Protein AF-A0A920UEZ0-F1 (afdb_monomer_lite)

Structure (mmCIF, N/CA/C/O backbone):
data_AF-A0A920UEZ0-F1
#
_entry.id   AF-A0A920UEZ0-F1
#
loop_
_atom_site.group_PDB
_atom_site.id
_atom_site.type_symbol
_atom_site.label_atom_id
_atom_site.label_alt_id
_atom_site.label_comp_id
_atom_site.label_asym_id
_atom_site.label_entity_id
_atom_site.label_seq_id
_atom_site.pdbx_PDB_ins_code
_atom_site.Cartn_x
_atom_site.Cartn_y
_atom_site.Cartn_z
_atom_site.occupancy
_atom_site.B_iso_or_equiv
_atom_site.auth_seq_id
_atom_site.auth_comp_id
_atom_site.auth_asym_id
_atom_site.auth_atom_id
_atom_site.pdbx_PDB_model_num
ATOM 1 N N . MET A 1 1 ? -2.847 -7.565 4.046 1.00 73.56 1 MET A N 1
ATOM 2 C CA . MET A 1 1 ? -3.135 -6.123 3.914 1.00 73.56 1 MET A CA 1
ATOM 3 C C . MET A 1 1 ? -4.635 -5.971 3.961 1.00 73.56 1 MET A C 1
ATOM 5 O O . MET A 1 1 ? -5.312 -6.757 3.308 1.00 73.56 1 MET A O 1
ATOM 9 N N . ASP A 1 2 ? -5.127 -5.052 4.782 1.00 83.12 2 ASP A N 1
ATOM 10 C CA . ASP A 1 2 ? -6.558 -4.909 5.049 1.00 83.12 2 ASP A CA 1
ATOM 11 C C . ASP A 1 2 ? -7.219 -4.121 3.913 1.00 83.12 2 ASP A C 1
ATOM 13 O O . ASP A 1 2 ? -6.635 -3.172 3.385 1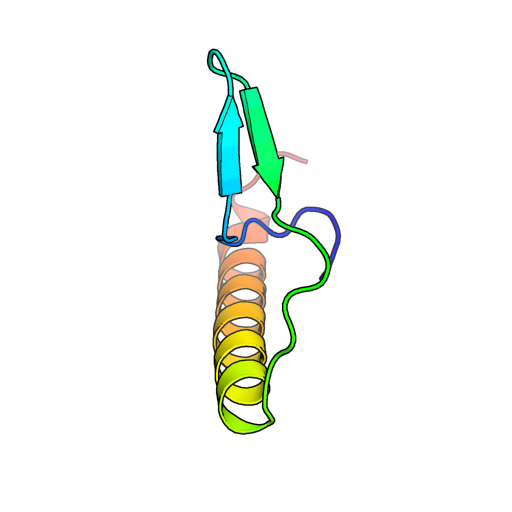.00 83.12 2 ASP A O 1
ATOM 17 N N . GLU A 1 3 ? -8.439 -4.499 3.541 1.00 85.12 3 GLU A N 1
ATOM 18 C CA . GLU A 1 3 ? -9.216 -3.760 2.549 1.00 85.12 3 GLU A CA 1
ATOM 19 C C . GLU A 1 3 ? -9.490 -2.324 3.035 1.00 85.12 3 GLU A C 1
ATOM 21 O O . GLU A 1 3 ? -9.719 -2.078 4.223 1.00 85.12 3 GLU A O 1
ATOM 26 N N . GLY A 1 4 ? -9.397 -1.353 2.122 1.00 88.69 4 GLY A N 1
ATOM 27 C CA . GLY A 1 4 ? -9.574 0.070 2.431 1.00 88.69 4 GLY A CA 1
ATOM 28 C C . GLY A 1 4 ? -8.380 0.756 3.109 1.00 88.69 4 GLY A C 1
ATOM 29 O O . GLY A 1 4 ? -8.453 1.954 3.372 1.00 88.69 4 GLY A O 1
ATOM 30 N N . LEU A 1 5 ? -7.276 0.050 3.386 1.00 93.56 5 LEU A N 1
ATOM 31 C CA . LEU A 1 5 ? -6.034 0.677 3.850 1.00 93.56 5 LEU A CA 1
ATOM 32 C C . LEU A 1 5 ? -5.195 1.144 2.653 1.00 93.56 5 LEU A C 1
ATOM 34 O O . LEU A 1 5 ? -4.795 0.339 1.812 1.00 93.56 5 LEU A O 1
ATOM 38 N N . ILE A 1 6 ? -4.897 2.441 2.588 1.00 94.00 6 ILE A N 1
ATOM 39 C CA . ILE A 1 6 ? -4.000 2.995 1.570 1.00 94.00 6 ILE A CA 1
ATOM 40 C C . ILE A 1 6 ? -2.560 2.814 2.051 1.00 94.00 6 ILE A C 1
ATOM 42 O O . ILE A 1 6 ? -2.182 3.335 3.094 1.00 94.00 6 ILE A O 1
ATOM 46 N N . SER A 1 7 ? -1.752 2.087 1.282 1.00 95.56 7 SER A N 1
ATOM 47 C CA . SER A 1 7 ? -0.323 1.900 1.538 1.00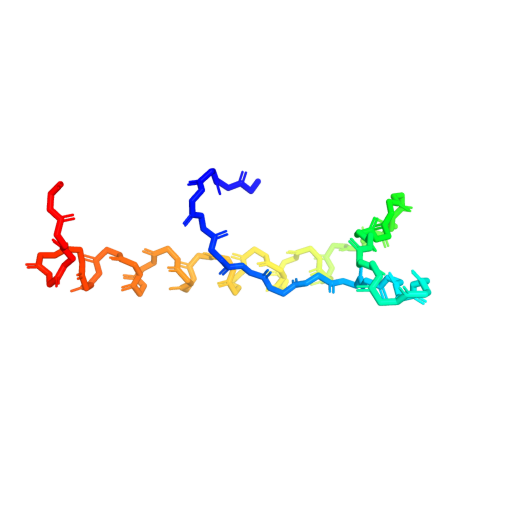 95.56 7 SER A CA 1
ATOM 48 C C . SER A 1 7 ? 0.454 1.922 0.223 1.00 95.56 7 SER A C 1
ATOM 50 O O . SER A 1 7 ? -0.099 1.628 -0.839 1.00 95.56 7 SER A O 1
ATOM 52 N N . SER A 1 8 ? 1.728 2.303 0.279 1.00 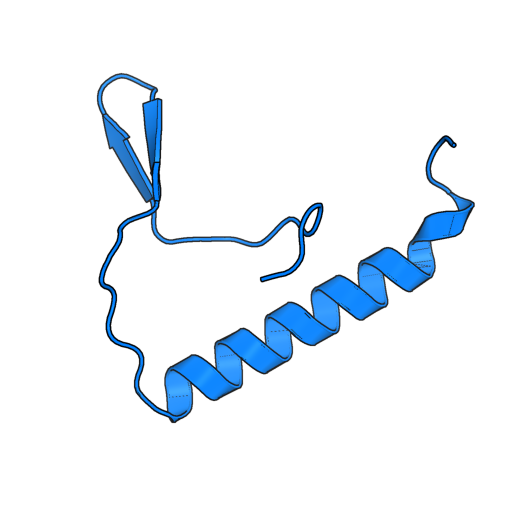95.06 8 SER A N 1
ATOM 53 C CA . SER A 1 8 ? 2.593 2.374 -0.900 1.00 95.06 8 SER A CA 1
ATOM 54 C C . SER A 1 8 ? 3.103 0.987 -1.299 1.00 95.06 8 SER A C 1
ATOM 56 O O . SER A 1 8 ? 3.437 0.169 -0.445 1.00 95.06 8 SER A O 1
ATOM 58 N N . PHE A 1 9 ? 3.211 0.740 -2.605 1.00 95.50 9 PHE A N 1
ATOM 59 C CA . PHE A 1 9 ? 3.711 -0.512 -3.173 1.00 95.50 9 PHE A CA 1
ATOM 60 C C . PHE A 1 9 ? 4.712 -0.242 -4.302 1.00 95.50 9 PHE A C 1
ATOM 62 O O . PHE A 1 9 ? 4.627 0.795 -4.968 1.00 95.50 9 PHE A O 1
ATOM 69 N N . PRO A 1 10 ? 5.635 -1.181 -4.588 1.00 95.88 10 PRO A N 1
ATOM 70 C CA . PRO A 1 10 ? 6.385 -1.149 -5.833 1.00 95.88 10 PRO A CA 1
ATOM 71 C C . PRO A 1 10 ? 5.418 -1.343 -7.007 1.00 95.88 10 PRO A C 1
ATOM 73 O O . PRO A 1 10 ? 4.735 -2.364 -7.105 1.00 95.88 10 PRO A O 1
ATOM 76 N N . VAL A 1 11 ? 5.373 -0.365 -7.908 1.00 97.50 11 VAL A N 1
ATOM 77 C CA . VAL A 1 11 ? 4.478 -0.371 -9.071 1.00 97.50 11 VAL A CA 1
ATOM 78 C C . VAL A 1 11 ? 5.254 -0.255 -10.375 1.00 97.50 11 VAL A C 1
ATOM 80 O O . VAL A 1 11 ? 6.317 0.367 -10.438 1.00 97.50 11 VAL A O 1
ATOM 83 N N . ARG A 1 12 ? 4.701 -0.830 -11.443 1.00 97.19 12 ARG A N 1
ATOM 84 C CA . ARG A 1 12 ? 5.130 -0.583 -12.820 1.00 97.19 12 ARG A CA 1
ATOM 85 C C . ARG A 1 12 ? 4.116 0.330 -13.493 1.00 97.19 12 ARG A C 1
ATOM 87 O O . ARG A 1 12 ? 2.929 0.036 -13.464 1.00 97.19 12 ARG A O 1
ATOM 94 N N . ASN A 1 13 ? 4.592 1.406 -14.117 1.00 96.38 13 ASN A N 1
ATOM 95 C CA . ASN A 1 13 ? 3.773 2.218 -15.010 1.00 96.38 13 ASN A CA 1
ATOM 96 C C . ASN A 1 13 ? 3.936 1.710 -16.448 1.00 96.38 13 ASN A C 1
ATOM 98 O O . ASN A 1 13 ? 5.054 1.704 -16.971 1.00 96.38 13 ASN A O 1
ATOM 102 N N . VAL A 1 14 ? 2.842 1.292 -17.079 1.00 94.12 14 VAL A N 1
ATOM 103 C CA . VAL A 1 14 ? 2.799 0.944 -18.502 1.00 94.12 14 VAL A CA 1
ATOM 104 C C . VAL A 1 14 ? 1.689 1.752 -19.155 1.00 94.12 14 VAL A C 1
ATOM 106 O O . VAL A 1 14 ? 0.515 1.555 -18.865 1.00 94.12 14 VAL A O 1
ATOM 109 N N . ALA A 1 15 ? 2.065 2.682 -20.036 1.00 93.56 15 ALA A N 1
ATOM 110 C CA . ALA A 1 15 ? 1.124 3.526 -20.779 1.00 93.56 15 ALA A CA 1
ATOM 111 C C . ALA A 1 15 ? 0.081 4.244 -19.888 1.00 93.56 15 ALA A C 1
ATOM 113 O O . ALA A 1 15 ? -1.084 4.366 -20.259 1.00 93.56 15 ALA A O 1
ATOM 114 N N . GLY A 1 16 ? 0.494 4.717 -18.705 1.00 93.88 16 GLY A N 1
ATOM 115 C CA . GLY A 1 16 ? -0.390 5.415 -17.765 1.00 93.88 16 GLY A CA 1
ATOM 116 C C . GLY A 1 16 ? -1.211 4.497 -16.855 1.00 93.88 16 GLY A C 1
ATOM 117 O O . GLY A 1 16 ? -1.914 5.000 -15.982 1.00 93.88 16 GLY A O 1
ATOM 118 N N . GLN A 1 17 ? -1.100 3.177 -17.013 1.00 95.44 17 GLN A N 1
ATOM 119 C CA . GLN A 1 17 ? -1.660 2.194 -16.087 1.00 95.44 17 GLN A CA 1
ATOM 120 C C . GLN A 1 17 ? -0.609 1.787 -15.055 1.00 95.44 17 GLN A C 1
ATOM 122 O O . GLN A 1 17 ? 0.575 1.699 -15.381 1.00 95.44 17 GLN A O 1
ATOM 127 N N . PHE A 1 18 ? -1.038 1.561 -13.813 1.00 95.75 18 PHE A N 1
ATOM 128 C CA . PHE A 1 18 ? -0.171 1.133 -12.720 1.00 95.75 18 PHE A CA 1
ATOM 129 C C . PHE A 1 18 ? -0.537 -0.277 -12.271 1.00 95.75 18 PHE A C 1
ATOM 131 O O . PHE A 1 18 ? -1.676 -0.519 -11.879 1.00 95.75 18 PHE A O 1
ATOM 138 N N . ASP A 1 19 ? 0.456 -1.161 -12.246 1.00 96.25 19 ASP A N 1
ATOM 139 C CA . ASP A 1 19 ? 0.327 -2.521 -11.728 1.00 96.25 19 ASP A CA 1
ATOM 140 C C . ASP A 1 19 ? 1.285 -2.732 -10.557 1.00 96.25 19 ASP A C 1
ATOM 142 O O . ASP A 1 19 ? 2.474 -2.406 -10.646 1.00 96.25 19 ASP A O 1
ATOM 146 N N . ILE A 1 20 ? 0.788 -3.310 -9.461 1.00 95.94 20 ILE A N 1
ATOM 147 C CA . ILE A 1 20 ? 1.638 -3.712 -8.335 1.00 95.94 20 ILE A CA 1
ATOM 148 C C . ILE A 1 20 ? 2.526 -4.873 -8.779 1.00 95.94 20 ILE A C 1
ATOM 150 O O . ILE A 1 20 ? 2.042 -5.892 -9.282 1.00 95.94 20 ILE A O 1
ATOM 154 N N . VAL A 1 21 ? 3.829 -4.743 -8.540 1.00 96.88 21 VAL A N 1
ATOM 155 C CA . VAL A 1 21 ? 4.797 -5.806 -8.813 1.00 96.88 21 VAL A CA 1
ATOM 156 C C . VAL A 1 21 ? 4.541 -6.981 -7.869 1.00 96.88 21 VAL A C 1
ATOM 158 O O . VAL A 1 21 ? 4.656 -6.857 -6.653 1.00 96.88 21 VAL A O 1
ATOM 161 N N . GLN A 1 22 ? 4.202 -8.134 -8.444 1.00 95.75 22 GLN A N 1
ATOM 162 C CA . GLN A 1 22 ? 3.936 -9.370 -7.707 1.00 95.75 22 GLN A CA 1
ATOM 163 C C . GLN A 1 22 ? 5.217 -10.181 -7.471 1.00 95.75 22 GLN A C 1
ATOM 165 O O . GLN A 1 22 ? 6.194 -10.049 -8.207 1.00 95.75 22 GLN A O 1
ATOM 170 N N . GLY A 1 23 ? 5.193 -11.068 -6.471 1.00 95.06 23 GLY A N 1
ATOM 171 C CA . GLY A 1 23 ? 6.273 -12.035 -6.228 1.00 95.06 23 GLY A CA 1
ATOM 172 C C . GLY A 1 23 ? 7.548 -11.447 -5.615 1.00 95.06 23 GLY A C 1
ATOM 173 O O . GLY A 1 23 ? 8.603 -12.072 -5.699 1.00 95.06 23 GLY A O 1
ATOM 174 N N . VAL A 1 24 ? 7.470 -10.262 -5.000 1.00 94.56 24 VAL A N 1
ATOM 175 C CA . VAL A 1 24 ? 8.593 -9.675 -4.259 1.00 94.56 24 VAL A CA 1
ATOM 176 C C . VAL A 1 24 ? 8.853 -10.510 -3.007 1.00 94.56 24 VAL A C 1
ATOM 178 O O . VAL A 1 24 ? 7.995 -10.618 -2.133 1.00 94.56 24 VAL A O 1
ATOM 181 N N . GLN A 1 25 ? 10.039 -11.108 -2.923 1.00 95.88 25 GLN A N 1
ATOM 182 C CA . GLN A 1 25 ? 10.481 -11.799 -1.717 1.00 95.88 25 GLN A CA 1
ATOM 183 C C . GLN A 1 25 ? 10.967 -10.772 -0.698 1.00 95.88 25 GLN A C 1
ATOM 185 O O . GLN A 1 25 ? 11.818 -9.941 -1.009 1.00 95.88 25 GLN A O 1
ATOM 190 N N . LEU A 1 26 ? 10.424 -10.844 0.514 1.00 95.69 26 LEU A N 1
ATOM 191 C CA . LEU A 1 26 ? 10.837 -10.017 1.639 1.00 95.69 26 LEU A CA 1
ATOM 192 C C . LEU A 1 26 ? 11.600 -10.886 2.633 1.00 95.69 26 LEU A C 1
ATOM 194 O O . LEU A 1 26 ? 11.151 -11.974 2.995 1.00 95.69 26 LEU A O 1
ATOM 198 N N . ASP A 1 27 ? 12.755 -10.400 3.074 1.00 97.69 27 ASP A N 1
ATOM 199 C CA . ASP A 1 27 ? 13.431 -10.975 4.230 1.00 97.69 27 ASP A CA 1
ATOM 200 C C . ASP A 1 27 ? 12.743 -10.544 5.538 1.00 97.69 27 ASP A C 1
ATOM 202 O O . ASP A 1 27 ? 11.859 -9.683 5.560 1.00 97.69 27 ASP A O 1
ATOM 206 N N . ALA A 1 28 ? 13.152 -11.150 6.656 1.00 98.19 28 ALA A N 1
ATOM 207 C CA . ALA A 1 28 ? 12.553 -10.875 7.961 1.00 98.19 28 ALA A CA 1
ATOM 208 C C . ALA A 1 28 ? 12.701 -9.404 8.392 1.00 98.19 28 ALA A C 1
ATOM 210 O O . ALA A 1 28 ? 11.822 -8.863 9.062 1.00 98.19 28 ALA A O 1
ATOM 211 N N . PHE A 1 29 ? 13.795 -8.745 7.997 1.00 97.75 29 PHE A N 1
ATOM 212 C CA . PHE A 1 29 ? 14.021 -7.335 8.305 1.00 97.75 29 PHE A CA 1
ATOM 213 C C . PHE A 1 29 ? 13.028 -6.437 7.556 1.00 97.75 29 PHE A C 1
ATOM 215 O O . PHE A 1 29 ? 12.381 -5.580 8.161 1.00 97.75 29 PHE A O 1
ATOM 222 N N . SER A 1 30 ? 12.874 -6.668 6.255 1.00 97.06 30 SER A N 1
ATOM 223 C CA . SER A 1 30 ? 11.980 -5.914 5.378 1.00 97.06 30 SER A CA 1
ATOM 224 C C . SER A 1 30 ? 10.519 -6.144 5.750 1.00 97.06 30 SER A C 1
ATOM 226 O O . SER A 1 30 ? 9.752 -5.184 5.823 1.00 97.06 30 SER A O 1
ATOM 228 N N . GLN A 1 31 ? 10.145 -7.389 6.063 1.00 96.94 31 GLN A N 1
ATOM 229 C CA . GLN A 1 31 ? 8.804 -7.723 6.541 1.00 96.94 31 GLN A CA 1
ATOM 230 C C . GLN A 1 31 ? 8.487 -6.991 7.850 1.00 96.94 31 GLN A C 1
ATOM 232 O O . GLN A 1 31 ? 7.448 -6.346 7.944 1.00 96.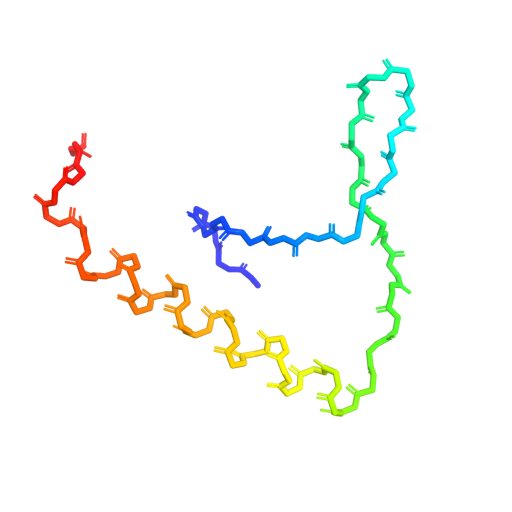94 31 GLN A O 1
ATOM 237 N N . GLY A 1 32 ? 9.408 -6.991 8.821 1.00 98.00 32 GLY A N 1
ATOM 238 C CA . GLY A 1 32 ? 9.198 -6.284 10.087 1.00 98.00 32 GLY A CA 1
ATOM 239 C C . GLY A 1 32 ? 9.025 -4.769 9.919 1.00 98.00 32 GLY A C 1
ATOM 240 O O . GLY A 1 32 ? 8.237 -4.152 10.634 1.00 98.00 32 GLY A O 1
ATOM 241 N N . LYS A 1 33 ? 9.721 -4.153 8.953 1.00 97.94 33 LYS A N 1
ATOM 242 C CA . LYS A 1 33 ? 9.522 -2.735 8.610 1.00 97.94 33 LYS A CA 1
ATOM 243 C C . LYS A 1 33 ? 8.163 -2.486 7.963 1.00 97.94 33 LYS A C 1
ATOM 245 O O . LYS A 1 33 ? 7.492 -1.531 8.344 1.00 97.94 33 LYS A O 1
ATOM 250 N N . LEU A 1 34 ? 7.760 -3.343 7.026 1.00 96.50 34 LEU A N 1
ATOM 251 C CA . LEU A 1 34 ? 6.452 -3.256 6.381 1.00 96.50 34 LEU A CA 1
ATOM 252 C C . LEU A 1 34 ? 5.325 -3.368 7.414 1.00 96.50 34 LEU A C 1
ATOM 254 O O . LEU A 1 34 ? 4.420 -2.539 7.414 1.00 96.50 34 LEU A O 1
ATOM 258 N N . ASP A 1 35 ? 5.415 -4.337 8.324 1.00 96.88 35 ASP A N 1
ATOM 259 C CA . ASP A 1 35 ? 4.416 -4.553 9.374 1.00 96.88 35 ASP A CA 1
ATOM 260 C C . ASP A 1 35 ? 4.296 -3.337 10.303 1.00 96.88 35 ASP A C 1
ATOM 262 O O . ASP A 1 35 ? 3.186 -2.927 10.643 1.00 96.88 35 ASP A O 1
ATOM 266 N N . ALA A 1 36 ? 5.423 -2.716 10.670 1.00 98.00 36 ALA A N 1
ATOM 267 C CA . ALA A 1 36 ? 5.429 -1.509 11.494 1.00 98.00 36 ALA A CA 1
ATOM 268 C C . ALA A 1 36 ? 4.697 -0.340 10.812 1.00 98.00 36 ALA A C 1
ATOM 270 O O . ALA A 1 36 ? 3.809 0.255 11.417 1.00 98.00 36 ALA A O 1
ATOM 271 N N . THR A 1 37 ? 5.009 -0.055 9.543 1.00 97.38 37 THR A N 1
ATOM 272 C CA . THR A 1 37 ? 4.350 1.025 8.786 1.00 97.38 37 THR A CA 1
ATOM 273 C C . THR A 1 37 ? 2.869 0.736 8.542 1.00 97.38 37 THR A C 1
ATOM 275 O O . THR A 1 37 ? 2.035 1.633 8.591 1.00 97.38 37 THR A O 1
ATOM 278 N N . VAL A 1 38 ? 2.503 -0.522 8.299 1.00 96.81 38 VAL A N 1
ATOM 279 C CA . VAL A 1 38 ? 1.097 -0.913 8.130 1.00 96.81 38 VAL A CA 1
ATOM 280 C C . VAL A 1 38 ? 0.305 -0.714 9.415 1.00 96.81 38 VAL A C 1
ATOM 282 O O . VAL A 1 38 ? -0.838 -0.267 9.351 1.00 96.81 38 VAL A O 1
ATOM 285 N N . ASN A 1 39 ? 0.887 -1.036 10.569 1.00 97.12 39 ASN A N 1
ATOM 286 C CA . ASN A 1 39 ? 0.234 -0.814 11.856 1.00 97.12 39 ASN A CA 1
ATOM 287 C C . ASN A 1 39 ? 0.061 0.682 12.147 1.00 97.12 39 ASN A C 1
ATOM 289 O O . ASN A 1 39 ? -1.033 1.082 12.528 1.00 97.12 39 ASN A O 1
ATOM 293 N N . GLU A 1 40 ? 1.074 1.504 11.864 1.00 97.69 40 GLU A N 1
ATOM 294 C CA . GLU A 1 40 ? 0.980 2.968 11.965 1.00 97.69 40 GLU A CA 1
ATOM 295 C C . GLU A 1 40 ? -0.180 3.519 11.114 1.00 97.69 40 GLU A C 1
ATOM 297 O O . GLU A 1 40 ? -1.043 4.225 11.627 1.00 97.69 40 GLU A O 1
ATOM 302 N N . LEU A 1 41 ? -0.304 3.098 9.849 1.00 97.19 41 LEU A N 1
ATOM 303 C CA . LEU A 1 41 ? -1.414 3.516 8.977 1.00 97.19 41 LEU A CA 1
ATOM 304 C C . LEU A 1 41 ? -2.794 3.088 9.507 1.00 97.19 41 LEU A C 1
ATOM 306 O O . LEU A 1 41 ? -3.791 3.786 9.304 1.00 97.19 41 LEU A O 1
ATOM 310 N N . LYS A 1 42 ? -2.886 1.928 10.171 1.00 95.81 42 LYS A N 1
ATOM 311 C CA . LYS A 1 42 ? -4.136 1.478 10.804 1.00 95.81 42 LYS A CA 1
ATOM 312 C C . LYS A 1 42 ? -4.499 2.370 11.984 1.00 95.81 42 LYS A C 1
ATOM 314 O O . LYS A 1 42 ? -5.664 2.739 12.113 1.00 95.81 42 LYS A O 1
ATOM 319 N N . GLU A 1 43 ? -3.521 2.722 12.811 1.00 96.31 43 GLU A N 1
ATOM 320 C CA . GLU A 1 43 ? -3.705 3.641 13.936 1.00 96.31 43 GLU A CA 1
ATOM 321 C C . GLU A 1 43 ? -4.138 5.027 13.442 1.00 96.31 43 GLU A C 1
ATOM 323 O O . GLU A 1 43 ? -5.127 5.567 13.934 1.00 96.31 43 GLU A O 1
ATOM 328 N N . GLU A 1 44 ? -3.486 5.562 12.406 1.00 95.94 44 GLU A N 1
ATOM 329 C CA . GLU A 1 44 ? -3.872 6.825 11.763 1.00 95.94 44 GLU A CA 1
ATOM 330 C C . GLU A 1 44 ? -5.309 6.805 11.244 1.00 95.94 44 GLU A C 1
ATOM 332 O O . GLU A 1 44 ? -6.080 7.729 11.516 1.00 95.94 44 GLU A O 1
ATOM 337 N N . ARG A 1 45 ? -5.701 5.733 10.547 1.00 94.31 45 ARG A N 1
ATOM 338 C CA . ARG A 1 45 ? -7.074 5.566 10.057 1.00 94.31 45 ARG A CA 1
ATOM 339 C C . ARG A 1 45 ? -8.082 5.556 11.203 1.00 94.31 45 ARG A C 1
ATOM 341 O O . ARG A 1 45 ? -9.114 6.215 11.103 1.00 94.31 45 ARG A O 1
ATOM 348 N N . GLU A 1 46 ? -7.796 4.828 12.281 1.00 94.44 46 GLU A N 1
ATOM 349 C CA . GLU A 1 46 ? -8.670 4.798 13.457 1.00 94.44 46 GLU A CA 1
ATOM 350 C C . GLU A 1 46 ? -8.775 6.166 14.137 1.00 94.44 46 GLU A C 1
ATOM 352 O O . GLU A 1 46 ? -9.858 6.521 14.600 1.00 94.44 46 GLU A O 1
ATOM 357 N N . MET A 1 47 ? -7.693 6.951 14.164 1.00 95.44 47 MET A N 1
ATOM 358 C CA . MET A 1 47 ? -7.701 8.301 14.738 1.00 95.44 47 MET A CA 1
ATOM 359 C C . MET A 1 47 ? -8.608 9.269 13.972 1.00 95.44 47 MET A C 1
ATOM 361 O O . MET A 1 47 ? -9.205 10.152 14.585 1.00 95.44 47 MET A O 1
ATOM 365 N N . VAL A 1 48 ? -8.725 9.123 12.649 1.00 94.94 48 VAL A N 1
ATOM 366 C CA . VAL A 1 48 ? -9.512 10.041 11.801 1.00 94.94 48 VAL A CA 1
ATOM 367 C C . VAL A 1 48 ? -10.876 9.492 11.391 1.00 94.94 48 VAL A C 1
ATOM 369 O O . VAL A 1 48 ? -11.597 10.168 10.662 1.00 94.94 48 VAL A O 1
ATOM 372 N N . LYS A 1 49 ? -11.258 8.290 11.837 1.00 92.75 49 LYS A N 1
ATOM 373 C CA . LYS A 1 49 ? -12.479 7.611 11.368 1.00 92.75 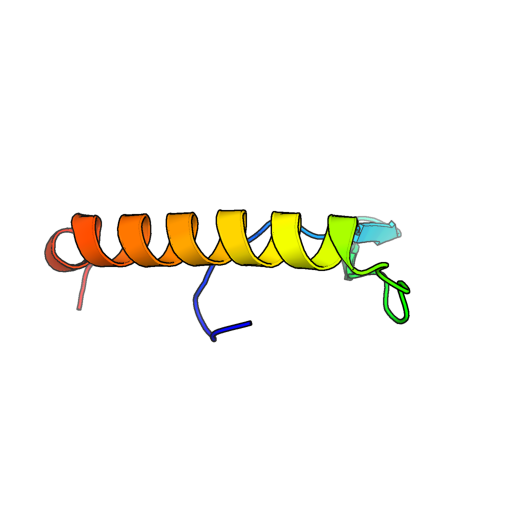49 LYS A CA 1
ATOM 374 C C . LYS A 1 49 ? -13.752 8.442 11.536 1.00 92.75 49 LYS A C 1
ATOM 376 O O . LYS A 1 49 ? -14.588 8.449 10.642 1.00 92.75 49 LYS A O 1
ATOM 381 N N . ASP A 1 50 ? -13.854 9.198 12.629 1.00 93.44 50 ASP A N 1
ATOM 382 C CA . ASP A 1 50 ? -15.026 10.025 12.940 1.00 93.44 50 ASP A CA 1
ATOM 383 C C . ASP A 1 50 ? -15.093 11.307 12.081 1.00 93.44 50 ASP A C 1
ATOM 385 O O . ASP A 1 50 ? -16.083 12.035 12.121 1.00 93.44 50 ASP A O 1
ATOM 389 N N . LEU A 1 51 ? -14.045 11.595 11.297 1.00 94.06 51 LEU A N 1
ATOM 390 C CA . LEU A 1 51 ? -13.987 12.706 10.340 1.00 94.06 51 LEU A CA 1
ATOM 391 C C . LEU A 1 51 ? -14.389 12.284 8.920 1.00 94.06 51 LEU A C 1
ATOM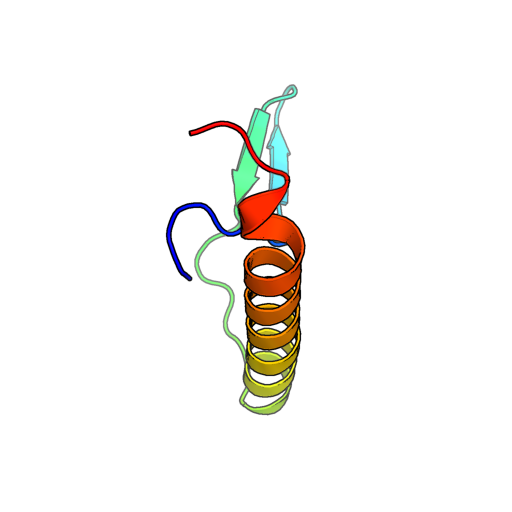 393 O O . LEU A 1 51 ? -14.516 13.142 8.043 1.00 94.06 51 LEU A O 1
ATOM 397 N N . LEU A 1 52 ? -14.551 10.982 8.674 1.00 87.50 52 LEU A N 1
ATOM 398 C CA . LEU A 1 52 ? -14.898 10.449 7.363 1.00 87.50 52 LEU A CA 1
ATOM 399 C C . LEU A 1 52 ? -16.424 10.312 7.220 1.00 87.50 52 LEU A C 1
ATOM 401 O O . LEU A 1 52 ? -17.111 9.987 8.190 1.00 87.50 52 LEU A O 1
ATOM 405 N N . PRO A 1 53 ? -16.979 10.573 6.022 1.00 82.88 53 PRO A N 1
ATOM 406 C CA . PRO A 1 53 ? -18.396 10.350 5.758 1.00 82.88 53 PRO A CA 1
ATOM 407 C C . PRO A 1 53 ? -18.766 8.869 5.922 1.00 82.88 53 PRO A C 1
ATOM 409 O O . PRO A 1 53 ? -17.949 7.987 5.656 1.00 82.88 53 PRO A O 1
ATOM 412 N N . SER A 1 54 ? -20.003 8.635 6.373 1.00 72.31 54 SER A N 1
ATOM 413 C CA . SER A 1 54 ? -20.593 7.308 6.615 1.00 72.31 54 SER A CA 1
ATOM 414 C C . SER A 1 54 ? -20.933 6.561 5.332 1.00 72.31 54 SER A C 1
ATOM 416 O O . SER A 1 54 ? -21.370 7.233 4.368 1.00 72.31 54 SER A O 1
#

pLDDT: mean 94.1, std 5.35, range [72.31, 98.19]

Sequence (54 aa):
MDEGLISSFPVRNVAGQFDIVQGVQLDAFSQGKLDATVNELKEEREMVKDLLPS

Foldseek 3Di:
DDPPQDDDADWDDDPNDIDGDPDDDDDPVRVVVVVVVSVVSVVVCVVCVVVDDD

Radius of gyration: 14.23 Å; chains: 1; bounding box: 35×25×36 Å

Secondary structure (DSSP, 8-state):
--TT------EEEETTEEEEPP-----HHHHHHHHHHHHHHHHHHHHHGGGS--